Protein AF-Q6LI17-F1 (afdb_monomer)

InterPro domains:
  IPR007069 Transposase, IS801/IS1294 [PF04986] (75-115)
  IPR026889 Transposase zinc-binding domain [PF14319] (4-33)
  IPR054832 Transposase IS91-like [NF033538] (4-114)

Mean predicted aligned error: 7.81 Å

Organism: Photobacterium profundum (strain SS9) (NCBI:txid298386)

Foldseek 3Di:
DDPVVVVVVVVVVVVVVVVVDDPFDKDKDKDWDDPVCLVVCVVPVPVVVVVQVVVVVVVVQVVQVPQPAAAPAKDKDKDWDQADPVRPGIIMIIMIITQHGQHPVVRDTDHRDDD

Nearest PDB structures (foldseek):
  5eoy-assembly1_A  TM=4.359E-01  e=2.959E+00  Pseudomonas aeruginosa PAO1
  4ra0-assembly1_D  TM=5.031E-01  e=5.357E+00  Homo sapiens
  5eox-assembly1_A  TM=4.340E-01  e=8.1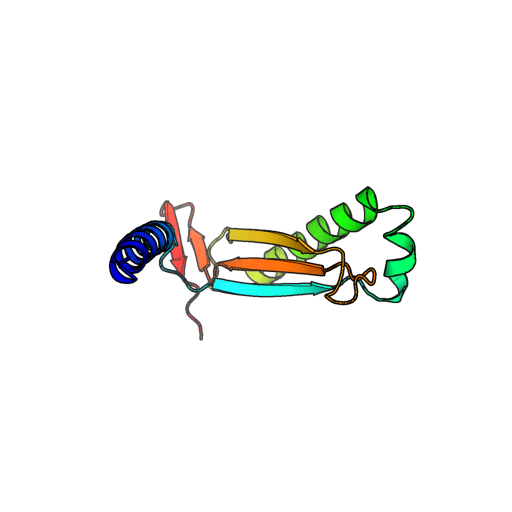17E+00  Pseudomonas aeruginosa PAO1
  4fpq-assembly1_A  TM=3.185E-01  e=5.049E+00  Plenodomus lingam JN3

Sequence (115 aa):
MSIECNLRTTSDWLEKQQRKLLPIDYFMVTFTLPAELRLLAKPYPKQIYQAMFTVSASIIKDFAGRAKNMGETIGFTSVLHTHNRRRDLYPHIHMVVTGGGFDANKRQWIHCKNQ

Structure (mmCIF, N/CA/C/O backbone):
data_AF-Q6LI17-F1
#
_entry.id   AF-Q6LI17-F1
#
loop_
_atom_site.group_PDB
_atom_site.id
_atom_site.type_symbol
_atom_site.label_atom_id
_atom_site.label_alt_id
_atom_site.label_comp_id
_atom_site.label_asym_id
_atom_site.label_entity_id
_atom_site.label_seq_id
_atom_site.pdbx_PDB_ins_code
_atom_site.Cartn_x
_atom_site.Cartn_y
_atom_site.Cartn_z
_atom_site.occupancy
_atom_site.B_iso_or_equiv
_atom_site.auth_seq_id
_atom_site.auth_comp_id
_atom_site.auth_asym_id
_atom_site.auth_atom_id
_atom_site.pdbx_PDB_model_num
ATOM 1 N N . MET A 1 1 ? 33.406 1.435 26.839 1.00 40.47 1 MET A N 1
ATOM 2 C CA . MET A 1 1 ? 32.490 2.336 26.105 1.00 40.47 1 MET A CA 1
ATOM 3 C C . MET A 1 1 ? 31.169 1.601 25.972 1.00 40.47 1 MET A C 1
ATOM 5 O O . MET A 1 1 ? 31.141 0.524 25.394 1.00 40.47 1 MET A O 1
ATOM 9 N N . SER A 1 2 ? 30.154 2.083 26.678 1.00 43.81 2 SER A N 1
ATOM 10 C CA . SER A 1 2 ? 29.076 1.264 27.238 1.00 43.81 2 SER A CA 1
ATOM 11 C C . SER A 1 2 ? 27.949 0.981 26.241 1.00 43.81 2 SER A C 1
ATOM 13 O O . SER A 1 2 ? 27.281 1.901 25.772 1.00 43.81 2 SER A O 1
ATOM 15 N N . ILE A 1 3 ? 27.702 -0.303 25.973 1.00 52.38 3 ILE A N 1
ATOM 16 C CA . ILE A 1 3 ? 26.580 -0.815 25.163 1.00 52.38 3 ILE A CA 1
ATOM 17 C C . ILE A 1 3 ? 25.213 -0.457 25.799 1.00 52.38 3 ILE A C 1
ATOM 19 O O . ILE A 1 3 ? 24.204 -0.364 25.105 1.00 52.38 3 ILE A O 1
ATOM 23 N N . GLU A 1 4 ? 25.180 -0.140 27.096 1.00 49.59 4 GLU A N 1
ATOM 24 C CA . GLU A 1 4 ? 23.968 0.236 27.842 1.00 49.59 4 GLU A CA 1
ATOM 25 C C . GLU A 1 4 ? 23.375 1.607 27.482 1.00 49.59 4 GLU A C 1
ATOM 27 O O . GLU A 1 4 ? 22.167 1.802 27.618 1.00 49.59 4 GLU A O 1
ATOM 32 N N . CYS A 1 5 ? 24.169 2.563 26.985 1.00 55.31 5 CYS A N 1
ATOM 33 C CA . CYS A 1 5 ? 23.658 3.916 26.726 1.00 55.31 5 CYS A CA 1
ATOM 34 C C . CYS A 1 5 ? 22.763 3.973 25.472 1.00 55.31 5 CYS A C 1
ATOM 36 O O . CYS A 1 5 ? 21.798 4.733 25.431 1.00 55.31 5 CYS A O 1
ATOM 38 N N . ASN A 1 6 ? 23.035 3.117 24.477 1.00 57.22 6 ASN A N 1
ATOM 39 C CA . ASN A 1 6 ? 22.227 3.012 23.257 1.00 57.22 6 ASN A CA 1
ATOM 40 C C . ASN A 1 6 ? 20.956 2.174 23.440 1.00 57.22 6 ASN A C 1
ATOM 42 O O . ASN A 1 6 ? 19.985 2.375 22.715 1.00 57.22 6 ASN A O 1
ATOM 46 N N . LEU A 1 7 ? 20.935 1.250 24.404 1.00 67.06 7 LEU A N 1
ATOM 47 C CA . LEU A 1 7 ? 19.753 0.435 24.690 1.00 67.06 7 LEU A CA 1
ATOM 48 C C . LEU A 1 7 ? 18.619 1.286 25.259 1.00 67.06 7 LEU A C 1
ATOM 50 O O . LEU A 1 7 ? 17.495 1.195 24.777 1.00 67.06 7 LEU A O 1
ATOM 54 N N . ARG A 1 8 ? 18.911 2.162 26.230 1.00 72.00 8 ARG A N 1
ATOM 55 C CA . ARG A 1 8 ? 17.882 3.024 26.831 1.00 72.00 8 ARG A CA 1
ATOM 56 C C . ARG A 1 8 ? 17.324 4.030 25.829 1.00 72.00 8 ARG A C 1
ATOM 58 O O . ARG A 1 8 ? 16.115 4.156 25.709 1.00 72.00 8 ARG A O 1
ATOM 65 N N . THR A 1 9 ? 18.183 4.681 25.047 1.00 76.00 9 THR A N 1
ATOM 66 C CA . THR A 1 9 ? 17.742 5.640 24.021 1.00 76.00 9 THR A CA 1
ATOM 67 C C . THR A 1 9 ? 16.950 4.974 22.897 1.00 76.00 9 THR A C 1
ATOM 69 O O . THR A 1 9 ? 15.960 5.543 22.436 1.00 76.00 9 THR A O 1
ATOM 72 N N . THR A 1 10 ? 17.335 3.762 22.486 1.00 74.81 10 THR A N 1
ATOM 73 C CA . THR A 1 10 ? 16.581 2.973 21.500 1.00 74.81 10 THR A CA 1
ATOM 74 C C . THR A 1 10 ? 15.223 2.560 22.057 1.00 74.81 10 THR A C 1
ATOM 76 O O . THR A 1 10 ? 14.217 2.757 21.381 1.00 74.81 10 THR A O 1
ATOM 79 N N . SER A 1 11 ? 15.169 2.058 23.292 1.00 80.56 11 SER A N 1
ATOM 80 C CA . SER A 1 11 ? 13.919 1.680 23.959 1.00 80.56 11 SER A CA 1
ATOM 81 C C . SER A 1 11 ? 12.980 2.874 24.133 1.00 80.56 11 SER A C 1
ATOM 83 O O . SER A 1 11 ? 11.821 2.787 23.738 1.00 80.56 11 SER A O 1
ATOM 85 N N . ASP A 1 12 ? 13.481 4.017 24.608 1.00 84.88 12 ASP A N 1
ATOM 86 C CA . ASP A 1 12 ? 12.692 5.244 24.775 1.00 84.88 12 ASP A CA 1
ATOM 87 C C . ASP A 1 12 ? 12.153 5.761 23.432 1.00 84.88 12 ASP A C 1
ATOM 89 O O . ASP A 1 12 ? 11.028 6.262 23.337 1.00 84.88 12 ASP A O 1
ATOM 93 N N . TRP A 1 13 ? 12.955 5.672 22.367 1.00 83.81 13 TRP A N 1
ATOM 94 C CA . TRP A 1 13 ? 12.526 6.041 21.020 1.00 83.81 13 TRP A CA 1
ATOM 95 C C . TRP A 1 13 ? 11.448 5.095 20.493 1.00 83.81 13 TRP A C 1
ATOM 97 O O . TRP A 1 13 ? 10.466 5.559 19.907 1.00 83.81 13 TRP A O 1
ATOM 107 N N . LEU A 1 14 ? 11.613 3.792 20.717 1.00 82.81 14 LEU A N 1
ATOM 108 C CA . LEU A 1 14 ? 10.696 2.758 20.256 1.00 82.81 14 LEU A CA 1
ATOM 109 C C . LEU A 1 14 ? 9.355 2.864 20.985 1.00 82.81 14 LEU A C 1
ATOM 111 O O . LEU A 1 14 ? 8.310 2.859 20.342 1.00 82.81 14 LEU A O 1
ATOM 115 N N . GLU A 1 15 ? 9.383 3.102 22.295 1.00 84.50 15 GLU A N 1
ATOM 116 C CA . GLU A 1 15 ? 8.198 3.369 23.109 1.00 84.50 15 GLU A CA 1
ATOM 117 C C . GLU A 1 15 ? 7.481 4.651 22.646 1.00 84.50 15 GLU A C 1
ATOM 119 O O . GLU A 1 15 ? 6.261 4.672 22.469 1.00 84.50 15 GLU A O 1
ATOM 124 N N . LYS A 1 16 ? 8.231 5.721 22.338 1.00 84.62 16 LYS A N 1
ATOM 125 C CA . LYS A 1 16 ? 7.673 6.942 21.729 1.00 84.62 16 LYS A CA 1
ATOM 126 C C . LYS A 1 16 ? 7.017 6.680 20.374 1.00 84.62 16 LYS A C 1
ATOM 128 O O . LYS A 1 16 ? 6.037 7.356 20.071 1.00 84.62 16 LYS A O 1
ATOM 133 N N . GLN A 1 17 ? 7.541 5.767 19.553 1.00 81.00 17 GLN A N 1
ATOM 134 C CA . GLN A 1 17 ? 6.895 5.408 18.286 1.00 81.00 17 GLN A CA 1
ATOM 135 C C . GLN A 1 17 ? 5.660 4.535 18.512 1.00 81.00 17 GLN A C 1
ATOM 137 O O . GLN A 1 17 ? 4.631 4.791 17.896 1.00 81.00 17 GLN A O 1
ATOM 142 N N . GLN A 1 18 ? 5.721 3.567 19.428 1.00 80.12 18 GLN A N 1
ATOM 143 C CA . GLN A 1 18 ? 4.585 2.707 19.761 1.00 80.12 18 GLN A CA 1
ATOM 144 C C . GLN A 1 18 ? 3.398 3.509 20.296 1.00 80.12 18 GLN A C 1
ATOM 146 O O . GLN A 1 18 ? 2.273 3.265 19.878 1.00 80.12 18 GLN A O 1
ATOM 151 N N . ARG A 1 19 ? 3.635 4.541 21.119 1.00 82.94 19 ARG A N 1
ATOM 152 C CA . ARG A 1 19 ? 2.571 5.446 21.598 1.00 82.94 19 ARG A CA 1
ATOM 153 C C . ARG A 1 19 ? 1.868 6.242 20.494 1.00 82.94 19 ARG A C 1
ATOM 155 O O . ARG A 1 19 ? 0.805 6.797 20.744 1.00 82.94 19 ARG A O 1
ATOM 162 N N . LYS A 1 20 ? 2.456 6.344 19.298 1.00 81.94 20 LYS A N 1
ATOM 163 C CA . LYS A 1 20 ? 1.823 6.994 18.137 1.00 81.94 20 LYS A CA 1
ATOM 164 C C . LYS A 1 20 ? 0.986 6.025 17.309 1.00 81.94 20 LYS A C 1
ATOM 166 O O . LYS A 1 20 ? 0.245 6.477 16.438 1.00 81.94 20 LYS A O 1
ATOM 171 N N . LEU A 1 21 ? 1.143 4.721 17.527 1.00 82.75 21 LEU A N 1
ATOM 172 C CA . LEU A 1 21 ? 0.349 3.718 16.841 1.00 82.75 21 LEU A CA 1
ATOM 173 C C . LEU A 1 21 ? -1.053 3.697 17.435 1.00 82.75 21 LEU A C 1
ATOM 175 O O . LEU A 1 21 ? -1.260 3.870 18.636 1.00 82.75 21 LEU A O 1
ATOM 179 N N . LEU A 1 22 ? -2.022 3.491 16.559 1.00 84.06 22 LEU A N 1
ATOM 180 C CA . LEU A 1 22 ? -3.392 3.266 16.968 1.00 84.06 22 LEU A CA 1
ATOM 181 C C . LEU A 1 22 ? -3.466 1.865 17.594 1.00 84.06 22 LEU A C 1
ATOM 183 O O . LEU A 1 22 ? -2.783 0.960 17.108 1.00 84.06 22 LEU A O 1
ATOM 187 N N . PRO A 1 23 ? -4.277 1.656 18.645 1.00 83.69 23 PRO A N 1
ATOM 188 C CA . PRO A 1 23 ? -4.438 0.353 19.289 1.00 83.69 23 PRO A CA 1
ATOM 189 C C . PRO A 1 23 ? -5.332 -0.565 18.437 1.00 83.69 23 PRO A C 1
ATOM 191 O O . PRO A 1 23 ? -6.436 -0.931 18.832 1.00 83.69 23 PRO A O 1
ATOM 194 N N . ILE A 1 24 ? -4.875 -0.875 17.227 1.00 86.00 24 ILE A N 1
ATOM 195 C CA . ILE A 1 24 ? -5.551 -1.694 16.221 1.00 86.00 24 ILE A CA 1
ATOM 196 C C . ILE A 1 24 ? -4.532 -2.606 15.542 1.00 86.00 24 ILE A C 1
ATOM 198 O O . ILE A 1 24 ? -3.339 -2.300 15.512 1.00 86.00 24 ILE A O 1
ATOM 202 N N . ASP A 1 25 ? -5.012 -3.696 14.952 1.00 87.94 25 ASP A N 1
ATOM 203 C CA . ASP A 1 25 ? -4.166 -4.545 14.120 1.00 87.94 25 ASP A CA 1
ATOM 204 C C . ASP A 1 25 ? -3.672 -3.796 12.879 1.00 87.94 25 ASP A C 1
ATOM 206 O O . ASP A 1 25 ? -4.327 -2.882 12.372 1.00 87.94 25 ASP A O 1
ATOM 210 N N . TYR A 1 26 ? -2.521 -4.211 12.360 1.00 90.38 26 TYR A N 1
ATOM 211 C CA . TYR A 1 26 ? -1.955 -3.694 11.120 1.00 90.38 26 TYR A CA 1
ATOM 212 C C . TYR A 1 26 ? -1.603 -4.850 10.192 1.00 90.38 26 TYR A C 1
ATOM 214 O O . TYR A 1 26 ? -1.001 -5.838 10.609 1.00 90.38 26 TYR A O 1
ATOM 222 N N . PHE A 1 27 ? -1.929 -4.698 8.913 1.00 91.06 27 PHE A N 1
ATOM 223 C CA . PHE A 1 27 ? -1.669 -5.696 7.885 1.00 91.06 27 PHE A CA 1
ATOM 224 C C . PHE A 1 27 ? -0.686 -5.155 6.856 1.00 91.06 27 PHE A C 1
ATOM 226 O O . PHE A 1 27 ? -0.820 -4.024 6.387 1.00 91.06 27 PHE A O 1
ATOM 233 N N . MET A 1 28 ? 0.297 -5.973 6.484 1.00 95.12 28 MET A N 1
ATOM 234 C CA . MET A 1 28 ? 1.204 -5.658 5.386 1.00 95.12 28 MET A CA 1
ATOM 235 C C . MET A 1 28 ? 0.667 -6.269 4.094 1.00 95.12 28 MET A C 1
ATOM 237 O O . MET A 1 28 ? 0.531 -7.485 3.986 1.00 95.12 28 MET A O 1
ATOM 241 N N . VAL A 1 29 ? 0.404 -5.430 3.097 1.00 96.44 29 VAL A N 1
ATOM 242 C CA . VAL A 1 29 ? -0.021 -5.853 1.760 1.00 96.44 29 VAL A CA 1
ATOM 243 C C . VAL A 1 29 ? 1.033 -5.439 0.748 1.00 96.44 29 VAL A C 1
ATOM 245 O O . VAL A 1 29 ? 1.551 -4.325 0.803 1.00 96.44 29 VAL A O 1
ATOM 248 N N . THR A 1 30 ? 1.360 -6.331 -0.186 1.00 97.75 30 THR A N 1
ATOM 249 C CA . THR A 1 30 ? 2.325 -6.043 -1.251 1.00 97.75 30 THR A CA 1
ATOM 250 C C . THR A 1 30 ? 1.649 -6.123 -2.611 1.00 97.75 30 THR A C 1
ATOM 252 O O . THR A 1 30 ? 1.077 -7.151 -2.962 1.00 97.75 30 THR A O 1
ATOM 255 N N . PHE A 1 31 ? 1.759 -5.053 -3.393 1.00 98.00 31 PHE A N 1
ATOM 256 C CA . PHE A 1 31 ? 1.347 -5.016 -4.794 1.00 98.00 31 PHE A CA 1
ATOM 257 C C . PHE A 1 31 ? 2.588 -5.016 -5.673 1.00 98.00 31 PHE A C 1
ATOM 259 O O . PHE A 1 31 ? 3.431 -4.134 -5.548 1.00 98.00 31 PHE A O 1
ATOM 266 N N . THR A 1 32 ? 2.715 -5.982 -6.575 1.00 97.62 32 THR A N 1
ATOM 267 C CA . THR A 1 32 ? 3.861 -6.080 -7.486 1.00 97.62 32 THR A CA 1
ATOM 268 C C . THR A 1 32 ? 3.430 -5.758 -8.907 1.00 97.62 32 THR A C 1
ATOM 270 O O . THR A 1 32 ? 2.403 -6.249 -9.366 1.00 97.62 32 THR A O 1
ATOM 273 N N . LEU A 1 33 ? 4.229 -4.961 -9.619 1.00 97.56 33 LEU A N 1
ATOM 274 C CA . LEU A 1 33 ? 4.009 -4.718 -11.038 1.00 97.56 33 LEU A C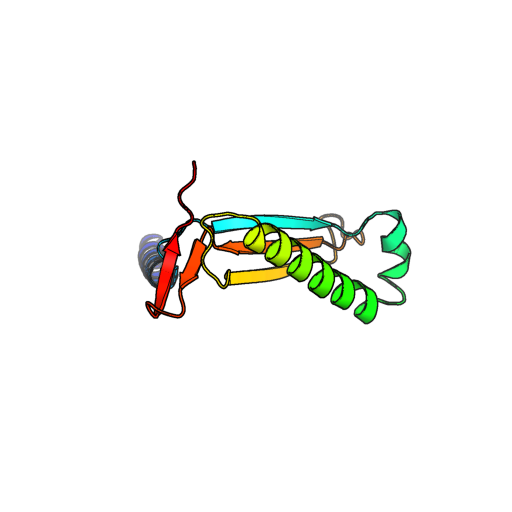A 1
ATOM 275 C C . LEU A 1 33 ? 4.201 -6.037 -11.821 1.00 97.56 33 LEU A C 1
ATOM 277 O O . LEU A 1 33 ? 5.283 -6.644 -11.715 1.00 97.56 33 LEU A O 1
ATOM 281 N N . PRO A 1 34 ? 3.193 -6.474 -12.605 1.00 96.12 34 PRO A N 1
ATOM 282 C CA . PRO A 1 34 ? 3.295 -7.649 -13.468 1.00 96.12 34 PRO A CA 1
ATOM 283 C C . PRO A 1 34 ? 4.511 -7.578 -14.389 1.00 96.12 34 PRO A C 1
ATOM 285 O O . PRO A 1 34 ? 4.917 -6.490 -14.808 1.00 96.12 34 PRO A O 1
ATOM 288 N N . ALA A 1 35 ? 5.114 -8.730 -14.682 1.00 94.38 35 ALA A N 1
ATOM 289 C CA . ALA A 1 35 ? 6.378 -8.808 -15.414 1.00 94.38 35 ALA A CA 1
ATOM 290 C C . ALA A 1 35 ? 6.291 -8.157 -16.801 1.00 94.38 35 ALA A C 1
ATOM 292 O O . ALA A 1 35 ? 7.196 -7.432 -17.207 1.00 94.38 35 ALA A O 1
ATOM 293 N N . GLU A 1 36 ? 5.158 -8.349 -17.461 1.00 94.81 36 GLU A N 1
ATOM 294 C CA . GLU A 1 36 ? 4.795 -7.849 -18.781 1.00 94.81 36 GLU A CA 1
ATOM 295 C C . GLU A 1 36 ? 4.802 -6.314 -18.828 1.00 94.81 36 GLU A C 1
ATOM 297 O O . GLU A 1 36 ? 5.175 -5.717 -19.835 1.00 94.81 36 GLU A O 1
ATOM 302 N N . LEU A 1 37 ? 4.455 -5.660 -17.714 1.00 95.00 37 LEU A N 1
ATOM 303 C CA . LEU A 1 37 ? 4.382 -4.201 -17.607 1.00 95.00 37 LEU A CA 1
ATOM 304 C C . LEU A 1 37 ? 5.697 -3.561 -17.136 1.00 95.00 37 LEU A C 1
ATOM 306 O O . LEU A 1 37 ? 5.847 -2.340 -17.215 1.00 95.00 37 LEU A O 1
ATOM 310 N N . ARG A 1 38 ? 6.686 -4.344 -16.678 1.00 94.50 38 ARG A N 1
ATOM 311 C CA . ARG A 1 38 ? 7.968 -3.801 -16.179 1.00 94.50 38 ARG A CA 1
ATOM 312 C C . ARG A 1 38 ? 8.754 -3.073 -17.258 1.00 94.50 38 ARG A C 1
ATOM 314 O O . ARG A 1 38 ? 9.396 -2.069 -16.959 1.00 94.50 38 ARG A O 1
ATOM 321 N N . LEU A 1 39 ? 8.661 -3.529 -18.507 1.00 93.31 39 LEU A N 1
ATOM 322 C CA . LEU A 1 39 ? 9.305 -2.871 -19.646 1.00 93.31 39 LEU A CA 1
ATOM 323 C C . LEU A 1 39 ? 8.794 -1.436 -19.852 1.00 93.31 39 LEU A C 1
ATOM 325 O O . LEU A 1 39 ? 9.556 -0.586 -20.305 1.00 93.31 39 LEU A O 1
ATOM 329 N N . LEU A 1 40 ? 7.550 -1.142 -19.455 1.00 95.25 40 LEU A N 1
ATOM 330 C CA . LEU A 1 40 ? 6.951 0.193 -19.547 1.00 95.25 40 LEU A CA 1
ATOM 331 C C . LEU A 1 40 ? 7.353 1.113 -18.385 1.00 95.25 40 LEU A C 1
ATOM 333 O O . LEU A 1 40 ? 7.329 2.334 -18.532 1.00 95.25 40 LEU A O 1
ATOM 337 N N . ALA A 1 41 ? 7.775 0.556 -17.245 1.00 94.69 41 ALA A N 1
ATOM 338 C CA . ALA A 1 41 ? 8.152 1.335 -16.063 1.00 94.69 41 ALA A CA 1
ATOM 339 C C . ALA A 1 41 ? 9.446 2.144 -16.250 1.00 94.69 41 ALA A C 1
ATOM 341 O O . ALA A 1 41 ? 9.657 3.132 -15.552 1.00 94.69 41 ALA A O 1
ATOM 342 N N . LYS A 1 42 ? 10.307 1.753 -17.200 1.00 91.75 42 LYS A N 1
ATOM 343 C CA . LYS A 1 42 ? 11.537 2.485 -17.532 1.00 91.75 42 LYS A CA 1
ATOM 344 C C . LYS A 1 42 ? 11.285 3.736 -18.397 1.00 91.75 42 LYS A C 1
ATOM 346 O O . LYS A 1 42 ? 11.770 4.795 -18.006 1.00 91.75 42 LYS A O 1
ATOM 351 N N . PRO A 1 43 ? 10.558 3.665 -19.531 1.00 96.81 43 PRO A N 1
ATOM 352 C CA . PRO A 1 43 ? 10.241 4.847 -20.338 1.00 96.81 43 PRO A CA 1
ATOM 353 C C . PRO A 1 43 ? 9.140 5.734 -19.734 1.00 96.81 43 PRO A C 1
ATOM 355 O O . PRO A 1 43 ? 9.160 6.942 -19.954 1.00 96.81 43 PRO A O 1
ATOM 358 N N . TYR A 1 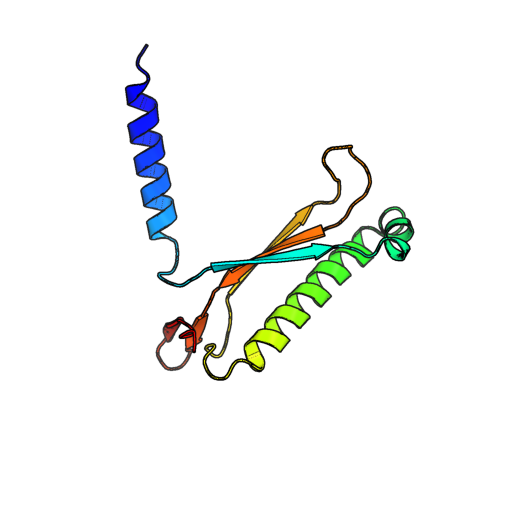44 ? 8.209 5.171 -18.950 1.00 97.06 44 TYR A N 1
ATOM 359 C CA . TYR A 1 44 ? 7.054 5.899 -18.399 1.00 97.06 44 TYR A CA 1
ATOM 360 C C . TYR A 1 44 ? 6.927 5.767 -16.866 1.00 97.0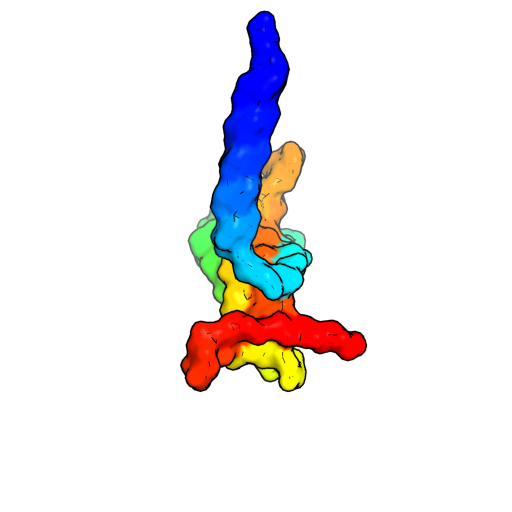6 44 TYR A C 1
ATOM 362 O O . TYR A 1 44 ? 5.871 5.377 -16.357 1.00 97.06 44 TYR A O 1
ATOM 370 N N . PRO A 1 45 ? 7.979 6.083 -16.085 1.00 95.50 45 PRO A N 1
ATOM 371 C CA . PRO A 1 45 ? 8.004 5.814 -14.647 1.00 95.50 45 PRO A CA 1
ATOM 372 C C . PRO A 1 45 ? 6.914 6.576 -13.890 1.00 95.50 45 PRO A C 1
ATOM 374 O O . PRO A 1 45 ? 6.251 6.009 -13.027 1.00 95.50 45 PRO A O 1
ATOM 377 N N . LYS A 1 46 ? 6.676 7.849 -14.231 1.00 97.31 46 LYS A N 1
ATOM 378 C CA . LYS A 1 46 ? 5.674 8.678 -13.546 1.00 97.31 46 LYS A CA 1
ATOM 379 C C . LYS A 1 46 ? 4.272 8.090 -13.701 1.00 97.31 46 LYS A C 1
ATOM 381 O O . LYS A 1 46 ? 3.570 7.933 -12.709 1.00 97.31 46 LYS A O 1
ATOM 386 N N . GLN A 1 47 ? 3.890 7.747 -14.929 1.00 97.75 47 GLN A N 1
ATOM 387 C CA . GLN A 1 47 ? 2.572 7.207 -15.250 1.00 97.75 47 GLN A CA 1
ATOM 388 C C . GLN A 1 47 ? 2.366 5.844 -14.592 1.00 97.75 47 GLN A C 1
ATOM 390 O O . GLN A 1 47 ? 1.350 5.632 -13.935 1.00 97.75 47 GLN A O 1
ATOM 395 N N . ILE A 1 48 ? 3.349 4.946 -14.717 1.00 97.56 48 ILE A N 1
ATOM 396 C CA . ILE A 1 48 ? 3.262 3.600 -14.148 1.00 97.56 48 ILE A CA 1
ATOM 397 C C . ILE A 1 48 ? 3.186 3.660 -12.624 1.00 97.56 48 ILE A C 1
ATOM 399 O O . ILE A 1 48 ? 2.295 3.055 -12.038 1.00 97.56 48 ILE A O 1
ATOM 403 N N . TYR A 1 49 ? 4.062 4.414 -11.962 1.00 97.56 49 TYR A N 1
ATOM 404 C CA . TYR A 1 49 ? 4.074 4.467 -10.500 1.00 97.56 49 TYR A CA 1
ATOM 405 C C . TYR A 1 49 ? 2.850 5.186 -9.935 1.00 97.56 49 TYR A C 1
ATOM 407 O O . TYR A 1 49 ? 2.290 4.730 -8.940 1.00 97.56 49 TYR A O 1
ATOM 415 N N . GLN A 1 50 ? 2.372 6.246 -10.593 1.00 98.06 50 GLN A N 1
ATOM 416 C CA . GLN A 1 50 ? 1.108 6.881 -10.227 1.00 98.06 50 GLN A CA 1
ATOM 417 C C . GLN A 1 50 ? -0.061 5.898 -10.359 1.00 98.06 50 GLN A C 1
ATOM 419 O O . GLN A 1 50 ? -0.846 5.768 -9.423 1.00 98.06 50 GLN A O 1
ATOM 424 N N . ALA A 1 51 ? -0.135 5.148 -11.464 1.00 98.06 51 ALA A N 1
ATOM 425 C CA . ALA A 1 51 ? -1.151 4.117 -11.649 1.00 98.06 51 ALA A CA 1
ATOM 426 C C . ALA A 1 51 ? -1.060 3.026 -10.573 1.00 98.06 51 ALA A C 1
ATOM 428 O O . ALA A 1 51 ? -2.084 2.635 -10.021 1.00 98.06 51 ALA A O 1
ATOM 429 N N . MET A 1 52 ? 0.146 2.580 -10.206 1.00 98.25 52 MET A N 1
ATOM 430 C CA . MET A 1 52 ? 0.332 1.613 -9.121 1.00 98.25 52 MET A CA 1
ATOM 431 C C . MET A 1 52 ? -0.224 2.133 -7.789 1.00 98.25 52 MET A C 1
ATOM 433 O O . MET A 1 52 ? -0.935 1.394 -7.109 1.00 98.25 52 MET A O 1
ATOM 437 N N . PHE A 1 53 ? 0.044 3.390 -7.416 1.00 98.38 53 PHE A N 1
ATOM 438 C CA . PHE A 1 53 ? -0.522 3.982 -6.197 1.00 98.38 53 PHE A CA 1
ATOM 439 C C . PHE A 1 53 ? -2.046 4.096 -6.270 1.00 98.38 53 PHE A C 1
ATOM 441 O O . PHE A 1 53 ? -2.730 3.710 -5.326 1.00 98.38 53 PHE A O 1
ATOM 448 N N . THR A 1 54 ? -2.590 4.576 -7.389 1.00 98.25 54 THR A N 1
ATOM 449 C CA . THR A 1 54 ? -4.040 4.723 -7.572 1.00 98.25 54 THR A CA 1
ATOM 450 C C . THR A 1 54 ? -4.757 3.377 -7.499 1.00 98.25 54 THR A C 1
ATOM 452 O O . THR A 1 54 ? -5.721 3.239 -6.748 1.00 98.25 54 THR A O 1
ATOM 455 N N . VAL A 1 55 ? -4.275 2.374 -8.234 1.00 98.06 55 VAL A N 1
ATOM 456 C CA . VAL A 1 55 ? -4.892 1.044 -8.295 1.00 98.06 55 VAL A CA 1
ATOM 457 C C . VAL A 1 55 ? -4.788 0.333 -6.950 1.00 98.06 55 VAL A C 1
ATOM 459 O O . VAL A 1 55 ? -5.789 -0.174 -6.453 1.00 98.06 55 VAL A O 1
ATOM 462 N N . SER A 1 56 ? -3.609 0.333 -6.322 1.00 97.75 56 SER A N 1
ATOM 463 C CA . SER A 1 56 ? -3.426 -0.327 -5.024 1.00 97.75 56 SER A CA 1
ATOM 464 C C . SER A 1 56 ? -4.279 0.314 -3.923 1.00 97.75 56 SER A C 1
ATOM 466 O O . SER A 1 56 ? -4.931 -0.402 -3.165 1.00 97.75 56 SER A O 1
ATOM 468 N N . ALA A 1 57 ? -4.374 1.647 -3.887 1.00 96.44 57 ALA A N 1
ATOM 469 C CA . ALA A 1 57 ? -5.261 2.358 -2.970 1.00 96.44 57 ALA A CA 1
ATOM 470 C C . ALA A 1 57 ? -6.747 2.051 -3.226 1.00 96.44 57 ALA A C 1
ATOM 472 O O . ALA A 1 57 ? -7.495 1.875 -2.266 1.00 96.44 57 ALA A O 1
ATOM 473 N N . SER A 1 58 ? -7.180 1.979 -4.492 1.00 96.44 58 SER A N 1
ATOM 474 C CA . SER A 1 58 ? -8.565 1.624 -4.841 1.00 96.44 58 SER A CA 1
ATOM 475 C C . SER A 1 58 ? -8.908 0.224 -4.354 1.00 96.44 58 SER A C 1
ATOM 477 O O . SER A 1 58 ? -9.868 0.062 -3.614 1.00 96.44 58 SER A O 1
ATOM 479 N N . ILE A 1 59 ? -8.070 -0.770 -4.670 1.00 95.50 59 ILE A N 1
ATOM 480 C CA . ILE A 1 59 ? -8.304 -2.170 -4.289 1.00 95.50 59 ILE A CA 1
ATOM 481 C C . ILE A 1 59 ? -8.472 -2.311 -2.774 1.00 95.50 59 ILE A C 1
ATOM 483 O O . ILE A 1 59 ? -9.373 -3.011 -2.315 1.00 95.50 59 ILE A O 1
ATOM 487 N N . ILE A 1 60 ? -7.623 -1.642 -1.991 1.00 93.94 60 ILE A N 1
ATOM 488 C CA . ILE A 1 60 ? -7.682 -1.706 -0.528 1.00 93.94 60 ILE A CA 1
ATOM 489 C C . ILE A 1 60 ? -8.943 -1.023 0.018 1.00 93.94 60 ILE A C 1
ATOM 491 O O . ILE A 1 60 ? -9.587 -1.574 0.911 1.00 93.94 60 ILE A O 1
ATOM 495 N N . LYS A 1 61 ? -9.355 0.118 -0.549 1.00 91.75 61 LYS A N 1
ATOM 496 C CA . LYS A 1 61 ? -10.623 0.778 -0.188 1.00 91.75 61 LYS A CA 1
ATOM 497 C C . LYS A 1 61 ? -11.839 -0.075 -0.548 1.00 91.75 61 LYS A C 1
ATOM 499 O O . LYS A 1 61 ? -12.722 -0.242 0.287 1.00 91.75 61 LYS A O 1
ATOM 504 N N . ASP A 1 62 ? -11.859 -0.662 -1.741 1.00 91.62 62 ASP A N 1
ATOM 505 C CA . ASP A 1 62 ? -12.950 -1.521 -2.218 1.00 91.62 62 ASP A CA 1
ATOM 506 C C . ASP A 1 62 ? -13.046 -2.821 -1.409 1.00 91.62 62 ASP A C 1
ATOM 508 O O . ASP A 1 62 ? -14.127 -3.369 -1.181 1.00 91.62 62 ASP A O 1
ATOM 512 N N . PHE A 1 63 ? -11.907 -3.353 -0.962 1.00 88.62 63 PHE A N 1
ATOM 513 C CA . PHE A 1 63 ? -11.874 -4.480 -0.039 1.00 88.62 63 PHE A CA 1
ATOM 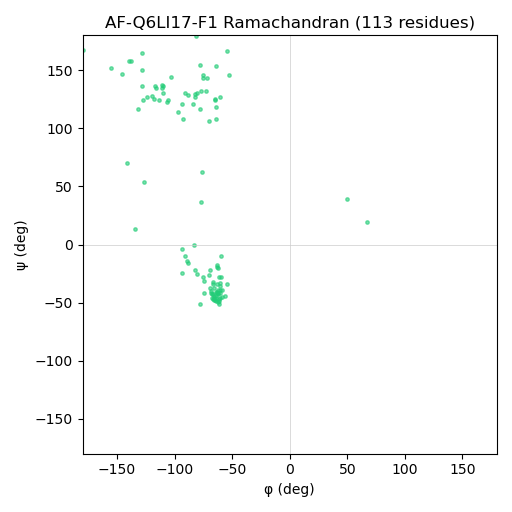514 C C . PHE A 1 63 ? -12.452 -4.093 1.325 1.00 88.62 63 PHE A C 1
ATOM 516 O O . PHE A 1 63 ? -13.332 -4.788 1.831 1.00 88.62 63 PHE A O 1
ATOM 523 N N . ALA A 1 64 ? -12.022 -2.960 1.881 1.00 86.25 64 ALA A N 1
ATOM 524 C CA . ALA A 1 64 ? -12.506 -2.487 3.169 1.00 86.25 64 ALA A CA 1
ATOM 525 C C . ALA A 1 64 ? -14.002 -2.154 3.170 1.00 86.25 64 ALA A C 1
ATOM 527 O O . ALA A 1 64 ? -14.705 -2.541 4.096 1.00 86.25 64 ALA A O 1
ATOM 528 N N . GLY A 1 65 ? -14.514 -1.531 2.104 1.00 84.00 65 GLY A N 1
ATOM 529 C CA . GLY A 1 65 ? -15.938 -1.217 1.968 1.00 84.00 65 GLY A CA 1
ATOM 530 C C . GLY A 1 65 ? -16.850 -2.450 1.914 1.00 84.00 65 GLY A C 1
ATOM 531 O O . GLY A 1 65 ? -18.041 -2.345 2.193 1.00 84.00 65 GLY A O 1
ATOM 532 N N . ARG A 1 66 ? -16.312 -3.635 1.591 1.00 83.56 66 ARG A N 1
ATOM 533 C CA . ARG A 1 66 ? -17.056 -4.908 1.623 1.00 83.56 66 ARG A CA 1
ATOM 534 C C . ARG A 1 66 ? -17.021 -5.599 2.987 1.00 83.56 66 ARG A C 1
ATOM 536 O O . ARG A 1 66 ? -17.822 -6.504 3.227 1.00 83.56 66 ARG A O 1
ATOM 543 N N . ALA A 1 67 ? -16.110 -5.213 3.877 1.00 78.81 67 ALA A N 1
ATOM 544 C CA . ALA A 1 67 ? -16.005 -5.806 5.200 1.00 78.81 67 ALA A CA 1
ATOM 545 C C . ALA A 1 67 ? -17.103 -5.241 6.111 1.00 78.81 67 ALA A C 1
ATOM 547 O O . ALA A 1 67 ? -17.110 -4.058 6.435 1.00 78.81 67 ALA A O 1
ATOM 548 N N . LYS A 1 68 ? -18.016 -6.105 6.576 1.00 66.81 68 LYS A N 1
ATOM 549 C CA . LYS A 1 68 ? -19.214 -5.715 7.349 1.00 66.81 68 LYS A CA 1
ATOM 550 C C . LYS A 1 68 ? -18.929 -4.983 8.676 1.00 66.81 68 LYS A C 1
ATOM 552 O O . LYS A 1 68 ? -19.865 -4.462 9.265 1.00 66.81 68 LYS A O 1
ATOM 557 N N . ASN A 1 69 ? -17.670 -4.933 9.127 1.00 67.06 69 ASN A N 1
ATOM 558 C CA . ASN A 1 69 ? -17.245 -4.354 10.408 1.00 67.06 69 ASN A CA 1
ATOM 559 C C . ASN A 1 69 ? -15.996 -3.451 10.306 1.00 67.06 69 ASN A C 1
ATOM 561 O O . ASN A 1 69 ? -15.393 -3.134 11.334 1.00 67.06 69 ASN A O 1
ATOM 565 N N . MET A 1 70 ? -15.568 -3.053 9.103 1.00 67.44 70 MET A N 1
ATOM 566 C CA . MET A 1 70 ? -14.561 -1.996 8.978 1.00 67.44 70 MET A CA 1
ATOM 567 C C . MET A 1 70 ? -15.277 -0.651 9.090 1.00 67.44 70 MET A C 1
ATOM 569 O O . MET A 1 70 ? -16.295 -0.443 8.437 1.00 67.44 70 MET A O 1
ATOM 573 N N . GLY A 1 71 ? -14.788 0.243 9.954 1.00 65.56 71 GLY A N 1
ATOM 574 C CA . GLY A 1 71 ? -15.324 1.606 10.035 1.00 65.56 71 GLY A CA 1
ATOM 575 C C . GLY A 1 71 ? -15.308 2.313 8.679 1.00 65.56 71 GLY A C 1
ATOM 576 O O . GLY A 1 71 ? -14.653 1.861 7.743 1.00 65.56 71 GLY A O 1
ATOM 577 N N .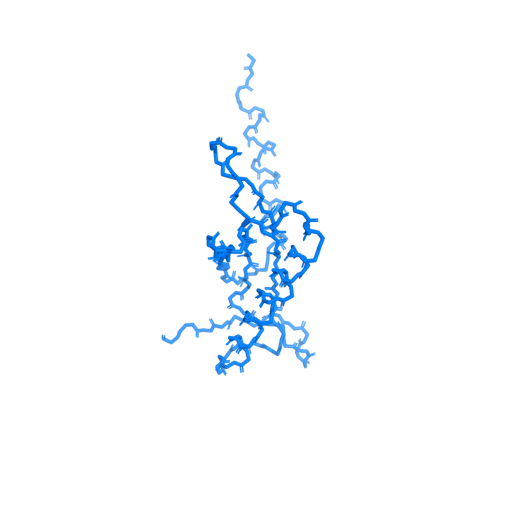 GLU A 1 72 ? -16.010 3.439 8.584 1.00 69.94 72 GLU A N 1
ATOM 578 C CA . GLU A 1 72 ? -16.293 4.125 7.315 1.00 69.94 72 GLU A CA 1
ATOM 579 C C . GLU A 1 72 ? -15.034 4.447 6.495 1.00 69.94 72 GLU A C 1
ATOM 581 O O . GLU A 1 72 ? -15.065 4.423 5.267 1.00 69.94 72 GLU A O 1
ATOM 586 N N . THR A 1 73 ? -13.915 4.751 7.163 1.00 83.06 73 THR A N 1
ATOM 587 C CA . THR A 1 73 ? -12.648 5.090 6.502 1.00 83.06 73 THR A CA 1
ATOM 588 C C . THR A 1 73 ? -11.476 4.312 7.087 1.00 83.06 73 THR A C 1
ATOM 590 O O . THR A 1 73 ? -11.108 4.509 8.241 1.00 83.06 73 THR A O 1
ATOM 593 N N . ILE A 1 74 ? -10.829 3.471 6.282 1.00 89.81 74 ILE A N 1
ATOM 594 C CA . ILE A 1 74 ? -9.559 2.828 6.649 1.00 89.81 74 ILE A CA 1
ATOM 595 C C . ILE A 1 74 ? -8.366 3.782 6.506 1.00 89.81 74 ILE A C 1
ATOM 597 O O . ILE A 1 74 ? -8.372 4.700 5.684 1.00 89.81 74 ILE A O 1
ATOM 601 N N . GLY A 1 75 ? -7.309 3.527 7.274 1.00 90.56 75 GLY A N 1
ATOM 602 C CA . GLY A 1 75 ? -6.006 4.164 7.123 1.00 90.56 75 GLY A CA 1
ATOM 603 C C . GLY A 1 75 ? -5.009 3.232 6.438 1.00 90.56 75 GLY A C 1
ATOM 604 O O . GLY A 1 75 ? -5.002 2.024 6.672 1.00 90.56 75 GLY A O 1
ATOM 605 N N . PHE A 1 76 ? -4.133 3.785 5.603 1.00 94.25 76 PHE A N 1
ATOM 606 C CA . PHE A 1 76 ? -2.991 3.041 5.083 1.00 94.25 76 PHE A CA 1
ATOM 607 C C . PHE A 1 76 ? -1.841 3.962 4.674 1.00 94.25 76 PHE A C 1
ATOM 609 O O . PHE A 1 76 ? -2.053 5.097 4.249 1.00 94.25 76 PHE A O 1
ATOM 616 N N . THR A 1 77 ? -0.620 3.437 4.747 1.00 95.44 77 THR A N 1
ATOM 617 C CA . THR A 1 77 ? 0.601 4.090 4.255 1.00 95.44 77 THR A CA 1
ATOM 618 C C . THR A 1 77 ? 1.225 3.217 3.179 1.00 95.44 77 THR A C 1
ATOM 620 O O . THR A 1 77 ? 1.448 2.032 3.411 1.00 95.44 77 THR A O 1
ATOM 623 N N . SER A 1 78 ? 1.515 3.797 2.013 1.00 97.38 78 SER A N 1
ATOM 624 C CA . SER A 1 78 ? 2.096 3.094 0.860 1.00 97.38 78 SER A CA 1
ATOM 625 C C . SER A 1 78 ? 3.531 3.545 0.602 1.00 97.38 78 SER A C 1
ATOM 627 O O . SER A 1 78 ? 3.797 4.745 0.557 1.00 97.38 78 SER A O 1
ATOM 629 N N . VAL A 1 79 ? 4.439 2.601 0.359 1.00 97.81 79 VAL A N 1
ATOM 630 C CA . VAL A 1 79 ? 5.843 2.850 0.010 1.00 97.81 79 VAL A CA 1
ATOM 631 C C . VAL A 1 79 ? 6.186 2.098 -1.269 1.00 97.81 79 VAL A C 1
ATOM 633 O O . VAL A 1 79 ? 6.011 0.885 -1.346 1.00 97.81 79 VAL A O 1
ATOM 636 N N . LEU A 1 80 ? 6.685 2.819 -2.273 1.00 97.69 80 LEU A N 1
ATOM 637 C CA . LEU A 1 80 ? 7.143 2.239 -3.533 1.00 97.69 80 LEU A CA 1
ATOM 638 C C . LEU A 1 80 ? 8.618 1.837 -3.442 1.00 97.69 80 LEU A C 1
ATOM 640 O O . LEU A 1 80 ? 9.4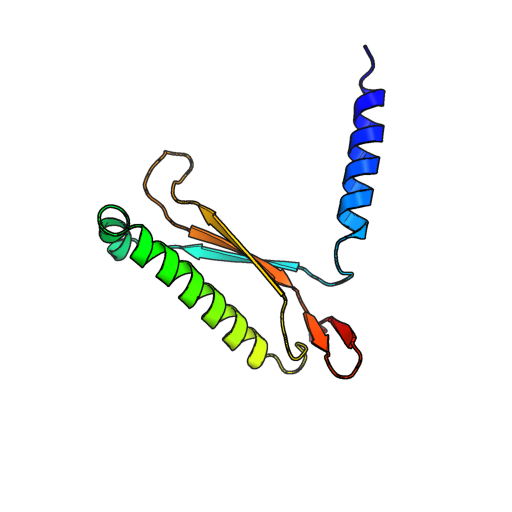84 2.662 -3.158 1.00 97.69 80 LEU A O 1
ATOM 644 N N . HIS A 1 81 ? 8.898 0.596 -3.811 1.00 96.75 81 HIS A N 1
ATOM 645 C CA . HIS A 1 81 ? 10.229 0.064 -4.052 1.00 96.75 81 HIS A CA 1
ATOM 646 C C . HIS A 1 81 ? 10.365 -0.264 -5.536 1.00 96.75 81 HIS A C 1
ATOM 648 O O . HIS A 1 81 ? 9.563 -1.004 -6.094 1.00 96.75 81 HIS A O 1
ATOM 654 N N . THR A 1 82 ? 11.372 0.295 -6.201 1.00 95.50 82 THR A N 1
ATOM 655 C CA . THR A 1 82 ? 11.528 0.166 -7.661 1.00 95.50 82 THR A CA 1
ATOM 656 C C . THR A 1 82 ? 12.426 -0.995 -8.077 1.00 95.50 82 THR A C 1
ATOM 658 O O . THR A 1 82 ? 12.278 -1.512 -9.181 1.00 95.50 82 THR A O 1
ATOM 661 N N . HIS A 1 83 ? 13.336 -1.426 -7.204 1.00 95.06 83 HIS A N 1
ATOM 662 C CA . HIS A 1 83 ? 14.336 -2.444 -7.514 1.00 95.06 83 HIS A CA 1
ATOM 663 C C . HIS A 1 83 ? 14.345 -3.559 -6.473 1.00 95.06 83 HIS A C 1
ATOM 665 O O . HIS A 1 83 ? 14.061 -3.334 -5.295 1.00 95.06 83 HIS A O 1
ATOM 671 N N . ASN A 1 84 ? 14.713 -4.763 -6.909 1.00 90.44 84 ASN A N 1
ATOM 672 C CA . ASN A 1 84 ? 14.998 -5.872 -6.005 1.00 90.44 84 ASN A CA 1
ATOM 673 C C . ASN A 1 84 ? 16.430 -5.768 -5.430 1.00 90.44 84 ASN A C 1
ATOM 675 O O . ASN A 1 84 ? 17.221 -4.893 -5.791 1.00 90.44 84 ASN A O 1
ATOM 679 N N . ARG A 1 85 ? 16.809 -6.723 -4.572 1.00 90.06 85 ARG A N 1
ATOM 680 C CA . ARG A 1 85 ? 18.162 -6.805 -3.989 1.00 90.06 85 ARG A CA 1
ATOM 681 C C . ARG A 1 85 ? 19.284 -6.943 -5.033 1.00 90.06 85 ARG A C 1
ATOM 683 O O . ARG A 1 85 ? 20.406 -6.525 -4.768 1.00 90.06 85 ARG A O 1
ATOM 690 N N . ARG A 1 86 ? 18.990 -7.521 -6.202 1.00 93.00 86 ARG A N 1
ATOM 691 C CA . ARG A 1 86 ? 19.922 -7.682 -7.332 1.00 93.00 86 ARG A CA 1
ATOM 692 C C . ARG A 1 86 ? 20.012 -6.434 -8.222 1.00 93.00 86 ARG A C 1
ATOM 694 O O . ARG A 1 86 ? 20.821 -6.423 -9.139 1.00 93.00 86 ARG A O 1
ATOM 701 N N . ARG A 1 87 ? 19.260 -5.370 -7.904 1.00 89.81 87 ARG A N 1
ATOM 702 C CA . ARG A 1 87 ? 19.107 -4.133 -8.692 1.00 89.81 87 ARG A CA 1
ATOM 703 C C . ARG A 1 87 ? 18.381 -4.324 -10.024 1.00 89.81 87 ARG A C 1
ATOM 705 O O . ARG A 1 87 ? 18.458 -3.452 -10.884 1.00 89.81 87 ARG A O 1
ATOM 712 N N . ASP A 1 88 ? 17.629 -5.409 -10.175 1.00 92.31 88 ASP A N 1
ATOM 713 C CA . ASP A 1 88 ? 16.713 -5.548 -11.303 1.00 92.31 88 ASP A CA 1
ATOM 714 C C . ASP A 1 88 ? 15.482 -4.673 -11.067 1.00 92.31 88 ASP A C 1
ATOM 716 O O . ASP A 1 88 ? 15.020 -4.524 -9.928 1.00 92.31 88 ASP A O 1
ATOM 720 N N . LEU A 1 89 ? 14.926 -4.127 -12.150 1.00 94.19 89 LEU A N 1
ATOM 721 C CA . LEU A 1 89 ? 13.679 -3.371 -12.113 1.00 94.19 89 LEU A CA 1
ATOM 722 C C . LEU A 1 89 ? 12.542 -4.303 -11.676 1.00 94.19 89 LEU A C 1
ATOM 724 O O . LEU A 1 89 ? 12.103 -5.174 -12.427 1.00 94.19 89 LEU A O 1
ATOM 728 N N . TYR A 1 90 ? 12.067 -4.108 -10.449 1.00 96.31 90 TYR A N 1
ATOM 729 C CA . TYR A 1 90 ? 11.014 -4.910 -9.833 1.00 96.31 90 TYR A CA 1
ATOM 730 C C . TYR A 1 90 ? 10.093 -4.005 -9.005 1.00 96.31 90 TYR A C 1
ATOM 732 O O . TYR A 1 90 ? 10.144 -4.036 -7.771 1.00 96.31 90 TYR A O 1
ATOM 740 N N . PRO A 1 91 ? 9.278 -3.150 -9.654 1.00 97.38 91 PRO A N 1
ATOM 741 C CA . PRO A 1 91 ? 8.448 -2.198 -8.935 1.00 97.38 91 PRO A CA 1
ATOM 742 C C . PRO A 1 91 ? 7.396 -2.915 -8.089 1.00 97.38 91 PRO A C 1
ATOM 744 O O . PRO A 1 91 ? 6.619 -3.726 -8.597 1.00 97.38 91 PRO A O 1
ATOM 747 N N . HIS A 1 92 ? 7.360 -2.612 -6.798 1.00 97.94 92 HIS A N 1
ATOM 748 C CA . HIS A 1 92 ? 6.359 -3.101 -5.861 1.00 97.94 92 HIS A CA 1
ATOM 749 C C . HIS A 1 92 ? 6.036 -2.045 -4.804 1.00 97.94 92 HIS A C 1
ATOM 751 O O . HIS A 1 92 ? 6.893 -1.259 -4.410 1.00 97.94 92 HIS A O 1
ATOM 757 N N . ILE A 1 93 ? 4.787 -2.019 -4.352 1.00 98.38 93 ILE A N 1
ATOM 758 C CA . ILE A 1 93 ? 4.322 -1.168 -3.261 1.00 98.38 93 ILE A CA 1
ATOM 759 C C . ILE A 1 93 ? 4.120 -2.042 -2.032 1.00 98.38 93 ILE A C 1
ATOM 761 O O . ILE A 1 93 ? 3.344 -2.997 -2.083 1.00 98.38 93 ILE A O 1
ATOM 765 N N . HIS A 1 94 ? 4.778 -1.686 -0.933 1.00 97.94 94 HIS A N 1
ATOM 766 C CA . HIS A 1 94 ? 4.429 -2.170 0.396 1.00 97.94 94 HIS A CA 1
ATOM 767 C C . HIS A 1 94 ? 3.431 -1.210 1.025 1.00 97.94 94 HIS A C 1
ATOM 769 O O . HIS A 1 94 ? 3.647 0.002 1.046 1.00 97.94 94 HIS A O 1
ATOM 775 N N . MET A 1 95 ? 2.340 -1.757 1.539 1.00 97.56 95 MET A N 1
ATOM 776 C CA . MET A 1 95 ? 1.283 -0.998 2.175 1.00 97.56 95 MET A CA 1
ATOM 777 C C . MET A 1 95 ? 1.062 -1.513 3.591 1.00 97.56 95 MET A C 1
ATOM 779 O O . MET A 1 95 ? 0.862 -2.708 3.787 1.00 97.56 95 MET A O 1
ATOM 783 N N . VAL A 1 96 ? 1.100 -0.614 4.571 1.00 95.25 96 VAL A N 1
ATOM 784 C CA . VAL A 1 96 ? 0.677 -0.901 5.946 1.00 95.25 96 VAL A CA 1
ATOM 785 C C . VAL A 1 96 ? -0.755 -0.412 6.081 1.00 95.25 96 VAL A C 1
ATOM 787 O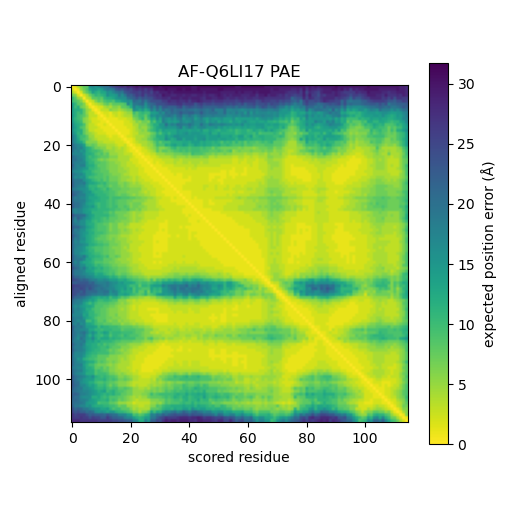 O . VAL A 1 96 ? -0.995 0.788 5.963 1.00 95.25 96 VAL A O 1
ATOM 790 N N . VAL A 1 97 ? -1.692 -1.333 6.281 1.00 93.25 97 VAL A N 1
ATOM 791 C CA . VAL A 1 97 ? -3.140 -1.087 6.307 1.00 93.25 97 VAL A CA 1
ATOM 792 C C . VAL A 1 97 ? -3.663 -1.283 7.724 1.00 93.25 97 VAL A C 1
ATOM 794 O O . VAL A 1 97 ? -3.285 -2.242 8.395 1.00 93.25 97 VAL A O 1
ATOM 797 N N . THR A 1 98 ? -4.535 -0.394 8.187 1.00 91.81 98 THR A N 1
ATOM 798 C CA . THR A 1 98 ? -5.184 -0.521 9.493 1.00 91.81 98 THR A CA 1
ATOM 799 C C . THR A 1 98 ? -6.241 -1.626 9.479 1.00 91.81 98 THR A C 1
ATOM 801 O O . THR A 1 98 ? -7.112 -1.659 8.614 1.00 91.81 98 THR A O 1
ATOM 804 N N . GLY A 1 99 ? -6.228 -2.502 10.481 1.00 87.88 99 GLY A N 1
ATOM 805 C CA . GLY A 1 99 ? -7.212 -3.561 10.734 1.00 87.88 99 GLY A CA 1
ATOM 806 C C . GLY A 1 99 ? -8.511 -3.054 11.354 1.00 87.88 99 GLY A C 1
ATOM 807 O O . GLY A 1 99 ? -9.097 -3.662 12.249 1.00 87.88 99 GLY A O 1
ATOM 808 N N . GLY A 1 100 ? -8.931 -1.878 10.922 1.00 87.31 100 GLY A N 1
ATOM 809 C CA . GLY A 1 100 ? -9.984 -1.084 11.515 1.00 87.31 100 GLY A CA 1
ATOM 810 C C . GLY A 1 100 ? -10.171 0.198 10.723 1.00 87.31 100 GLY A C 1
ATOM 811 O O . GLY A 1 100 ? -9.342 0.550 9.879 1.00 87.31 100 GLY A O 1
ATOM 812 N N . GLY A 1 101 ? -11.268 0.887 11.000 1.00 88.06 101 GLY A N 1
ATOM 813 C CA . GLY A 1 101 ? -11.612 2.138 10.341 1.00 88.06 101 GLY A CA 1
ATOM 814 C C . GLY A 1 101 ? -11.928 3.230 11.348 1.00 88.06 101 GLY A C 1
ATOM 815 O O . GLY A 1 101 ? -12.155 2.971 12.529 1.00 88.06 101 GLY A O 1
ATOM 816 N N . PHE A 1 102 ? -11.945 4.461 10.873 1.00 87.06 102 PHE A N 1
ATOM 817 C CA . PHE A 1 102 ? -12.413 5.609 11.620 1.00 87.06 102 PHE A CA 1
ATOM 818 C C . PHE A 1 102 ? -13.944 5.686 11.541 1.00 87.06 102 PHE A C 1
ATOM 820 O O . PHE A 1 102 ? -14.516 5.645 10.452 1.00 87.06 102 PHE A O 1
ATOM 827 N N . ASP A 1 103 ? -14.594 5.776 12.699 1.00 84.50 103 ASP A N 1
ATOM 828 C CA . ASP A 1 103 ? -16.021 6.063 12.852 1.00 84.50 103 ASP A CA 1
ATOM 829 C C . ASP A 1 103 ? -16.180 7.581 13.018 1.00 84.50 103 ASP A C 1
ATOM 831 O O . ASP A 1 103 ? -15.802 8.143 14.053 1.00 84.50 103 ASP A O 1
ATOM 835 N N . ALA A 1 104 ? -16.708 8.254 11.990 1.00 83.69 104 ALA A N 1
ATOM 836 C CA . ALA A 1 104 ? -16.856 9.706 11.986 1.00 83.69 104 ALA A CA 1
ATOM 837 C C . ALA A 1 104 ? -17.878 10.199 13.022 1.00 83.69 104 ALA A C 1
ATOM 839 O O . ALA A 1 104 ? -17.675 11.258 13.620 1.00 83.69 104 ALA A O 1
ATOM 840 N N . ASN A 1 105 ? -18.925 9.414 13.294 1.00 84.88 105 ASN A N 1
ATOM 841 C CA . ASN A 1 105 ? -19.980 9.766 14.247 1.00 84.88 105 ASN A CA 1
ATOM 842 C C . ASN A 1 105 ? -19.450 9.771 15.682 1.00 84.88 105 ASN A C 1
ATOM 844 O O . ASN A 1 105 ? -19.750 10.671 16.465 1.00 84.88 105 ASN A O 1
ATOM 848 N N . LYS A 1 106 ? -18.626 8.778 16.027 1.00 84.38 106 LYS A N 1
ATOM 849 C CA . LYS A 1 106 ? -18.026 8.646 17.364 1.00 84.38 106 LYS A CA 1
ATOM 850 C C . LYS A 1 106 ? -16.643 9.291 17.477 1.00 84.38 106 LYS A C 1
ATOM 852 O O . LYS A 1 106 ? -16.072 9.311 18.563 1.00 84.38 106 LYS A O 1
ATOM 857 N N . ARG A 1 107 ? -16.104 9.812 16.367 1.00 85.38 107 ARG A N 1
ATOM 858 C CA . ARG A 1 107 ? -14.757 10.399 16.237 1.00 85.38 107 ARG A CA 1
ATOM 859 C C . ARG A 1 107 ? -13.652 9.505 16.807 1.00 85.38 107 ARG A C 1
ATOM 861 O O . ARG A 1 107 ? -12.706 9.994 17.424 1.00 85.38 107 ARG A O 1
ATOM 868 N N . GLN A 1 108 ? -13.770 8.199 16.602 1.00 85.38 108 GLN A N 1
ATOM 869 C CA . GLN A 1 108 ? -12.864 7.210 17.182 1.00 85.38 108 GLN A CA 1
ATOM 870 C C . GLN A 1 108 ? -12.486 6.132 16.171 1.00 85.38 108 GLN A C 1
ATOM 872 O O . GLN A 1 108 ? -13.211 5.868 15.213 1.00 85.38 108 GLN A O 1
ATOM 877 N N . TRP A 1 109 ? -11.355 5.477 16.414 1.00 85.19 109 TRP A N 1
ATOM 878 C CA . TRP A 1 109 ? -10.954 4.300 15.654 1.00 85.19 109 TRP A CA 1
ATOM 879 C C . TRP A 1 109 ? -11.674 3.066 16.180 1.00 85.19 109 TRP A C 1
ATOM 881 O O . TRP A 1 109 ? -11.672 2.807 17.383 1.00 85.19 109 TRP A O 1
ATOM 891 N N . ILE A 1 110 ? -12.275 2.303 15.273 1.00 84.06 110 ILE A N 1
ATOM 892 C CA . ILE A 1 110 ? -12.906 1.026 15.575 1.00 84.06 110 ILE A CA 1
ATOM 893 C C . ILE A 1 110 ? -12.091 -0.105 14.969 1.00 84.06 110 ILE A C 1
ATOM 895 O O . ILE A 1 110 ? -11.718 -0.086 13.794 1.00 84.06 110 ILE A O 1
ATOM 899 N N . HIS A 1 111 ? -11.808 -1.104 15.792 1.00 82.12 111 HIS A N 1
ATOM 900 C CA . HIS A 1 111 ? -11.136 -2.310 15.351 1.00 82.12 111 HIS A CA 1
ATOM 901 C C . HIS A 1 111 ? -12.130 -3.211 14.611 1.00 82.12 111 HIS A C 1
ATOM 903 O O . HIS A 1 111 ? -13.237 -3.463 15.096 1.00 82.12 111 HIS A O 1
ATOM 909 N N . CYS A 1 112 ? -11.730 -3.709 13.443 1.00 71.44 112 CYS A N 1
ATOM 910 C CA . CYS A 1 112 ? -12.462 -4.763 12.765 1.00 71.44 112 CYS A CA 1
ATOM 911 C C . CYS A 1 112 ? -12.284 -6.054 13.570 1.00 71.44 112 CYS A C 1
ATOM 913 O O . CYS A 1 112 ? -11.205 -6.639 13.578 1.00 71.44 112 CYS A O 1
ATOM 915 N N . LYS A 1 113 ? -13.330 -6.487 14.280 1.00 63.12 113 LYS A N 1
ATOM 916 C CA . LYS A 1 113 ? -13.310 -7.782 14.965 1.00 63.12 113 LYS A CA 1
ATOM 917 C C . LYS A 1 113 ? -13.203 -8.875 13.903 1.00 63.12 113 LYS A C 1
ATOM 919 O O . LYS A 1 113 ? -14.098 -8.983 13.063 1.00 63.12 113 LYS A O 1
ATOM 924 N N . ASN A 1 114 ? -12.123 -9.652 13.936 1.00 51.50 114 ASN A N 1
ATOM 925 C CA . ASN A 1 114 ? -12.043 -10.889 13.166 1.00 51.50 114 ASN A CA 1
ATOM 926 C C . ASN A 1 114 ? -13.176 -11.808 13.644 1.00 51.50 114 ASN A C 1
ATOM 928 O O . ASN A 1 114 ? -13.344 -11.996 14.851 1.00 51.50 114 ASN A O 1
ATOM 932 N N . GLN A 1 115 ? -13.987 -12.290 12.704 1.00 43.34 115 GLN A N 1
ATOM 933 C CA . GLN A 1 115 ? -14.936 -13.374 12.940 1.00 43.34 115 GLN A CA 1
ATOM 934 C C . GLN A 1 115 ? -14.232 -14.701 12.691 1.00 43.34 115 GLN A C 1
ATOM 936 O O . GLN A 1 115 ? -13.461 -14.756 11.704 1.00 43.34 115 GLN A O 1
#

pLDDT: mean 86.37, std 13.34, range [40.47, 98.38]

Radius of gyration: 18.61 Å; Cα cont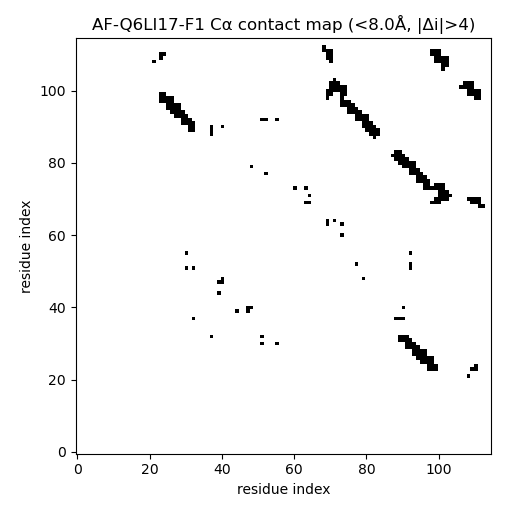acts (8 Å, |Δi|>4): 147; chains: 1; bounding box: 52×24×48 Å

Solvent-accessible surface area (backbone atoms only — not comparable to full-atom values): 6730 Å² total; per-residue (Å²): 137,69,75,67,64,57,51,55,55,48,50,54,50,49,51,58,53,54,73,69,52,70,100,53,55,74,43,82,46,76,50,68,64,55,77,86,54,49,75,49,39,73,86,37,43,68,63,47,52,51,48,50,53,54,51,55,52,47,53,52,51,59,53,44,76,68,39,96,55,42,31,88,44,67,51,71,51,78,46,83,41,57,51,46,98,87,67,48,84,48,44,29,34,46,30,48,32,47,39,24,6,39,32,79,90,76,71,42,81,39,63,37,77,84,127

Secondary structure (DSSP, 8-state):
--THHHHHHHHHHHHHHHTTS-SS-EEEEEEE--HHHHHHHTT-HHHHHHHHHHHHHHHHHHHHHHSTTS-SEEEEEEEEEEE-TT--EEEEEEEEEEEEEEETTTTEEEE----